Protein AF-A0A672V4P5-F1 (afdb_monomer)

pLDDT: mean 79.86, std 18.57, range [36.69, 97.75]

Radius of gyration: 33.78 Å; Cα contacts (8 Å, |Δi|>4): 29; chains: 1; bounding box: 87×25×98 Å

Structure (mmCIF, N/CA/C/O backbone):
data_AF-A0A672V4P5-F1
#
_entry.id   AF-A0A672V4P5-F1
#
loop_
_atom_site.group_PDB
_atom_site.id
_atom_site.type_symbol
_atom_site.label_atom_id
_atom_site.label_alt_id
_atom_site.label_comp_id
_atom_site.label_asym_id
_atom_site.label_entity_id
_atom_site.label_seq_id
_atom_site.pdbx_PDB_ins_code
_atom_site.Cartn_x
_atom_site.Cartn_y
_atom_site.Cartn_z
_atom_site.occupancy
_atom_site.B_iso_or_equiv
_atom_site.auth_seq_id
_atom_site.auth_comp_id
_atom_site.auth_asym_id
_atom_site.auth_atom_id
_atom_site.pdbx_PDB_model_num
ATOM 1 N N . MET A 1 1 ? -22.974 -15.263 29.626 1.00 68.56 1 MET A N 1
ATOM 2 C CA . MET A 1 1 ? -23.235 -14.691 28.282 1.00 68.56 1 MET A CA 1
ATOM 3 C C . MET A 1 1 ? -22.547 -13.334 28.058 1.00 68.56 1 MET A C 1
ATOM 5 O O . MET A 1 1 ? -21.579 -13.303 27.311 1.00 68.56 1 MET A O 1
ATOM 9 N N . LYS A 1 2 ? -22.930 -12.234 28.736 1.00 79.19 2 LYS A N 1
ATOM 10 C CA . LYS A 1 2 ? -22.378 -10.872 28.484 1.00 79.19 2 LYS A CA 1
ATOM 11 C C . LYS A 1 2 ? -20.841 -10.741 28.558 1.00 79.19 2 LYS A C 1
ATOM 13 O O . LYS A 1 2 ? -20.245 -10.091 27.708 1.00 79.19 2 LYS A O 1
ATOM 18 N N . LYS A 1 3 ? -20.182 -11.394 29.525 1.00 84.94 3 LYS A N 1
ATOM 19 C CA . LYS A 1 3 ? -18.709 -11.347 29.685 1.00 84.94 3 LYS A CA 1
ATOM 20 C C . LYS A 1 3 ? -17.953 -11.954 28.490 1.00 84.94 3 LYS A C 1
ATOM 22 O O . LYS A 1 3 ? -16.948 -11.402 28.058 1.00 84.94 3 LYS A O 1
ATOM 27 N N . GLN A 1 4 ? -18.457 -13.066 27.951 1.00 84.62 4 GLN A N 1
ATOM 28 C CA . GLN A 1 4 ? -17.906 -13.757 26.777 1.00 84.62 4 GLN A CA 1
ATOM 29 C C . GLN A 1 4 ? -18.033 -12.881 25.520 1.00 84.62 4 GLN A C 1
ATOM 31 O O . GLN A 1 4 ? -17.044 -12.642 24.833 1.00 84.62 4 GLN A O 1
ATOM 36 N N . PHE A 1 5 ? -19.216 -12.300 25.299 1.00 84.69 5 PHE A N 1
ATOM 37 C CA . PHE A 1 5 ? -19.474 -11.390 24.180 1.00 84.69 5 PHE A CA 1
ATOM 38 C C . PHE A 1 5 ? -18.565 -10.149 24.202 1.00 84.69 5 PHE A C 1
ATOM 40 O O . PHE A 1 5 ? -17.934 -9.825 23.198 1.00 84.69 5 PHE A O 1
ATOM 47 N N . ASN A 1 6 ? -18.419 -9.499 25.362 1.00 85.19 6 ASN A N 1
ATOM 48 C CA . ASN A 1 6 ? -17.546 -8.329 25.498 1.00 85.19 6 ASN A CA 1
ATOM 49 C C . ASN A 1 6 ? -16.071 -8.673 25.255 1.00 85.19 6 ASN A C 1
ATOM 51 O O . ASN A 1 6 ? -15.357 -7.905 24.613 1.00 85.19 6 ASN A O 1
ATOM 55 N N . ARG A 1 7 ? -15.625 -9.851 25.707 1.00 88.56 7 ARG A N 1
ATOM 56 C CA . ARG A 1 7 ? -14.262 -10.333 25.458 1.00 88.56 7 ARG A CA 1
ATOM 57 C C . ARG A 1 7 ? -14.014 -10.581 23.970 1.00 88.56 7 ARG A C 1
ATOM 59 O O . ARG A 1 7 ? -12.987 -10.158 23.453 1.00 88.56 7 ARG A O 1
ATOM 66 N N . MET A 1 8 ? -14.965 -11.203 23.276 1.00 88.44 8 MET A N 1
ATOM 67 C CA . MET A 1 8 ? -14.887 -11.421 21.829 1.00 88.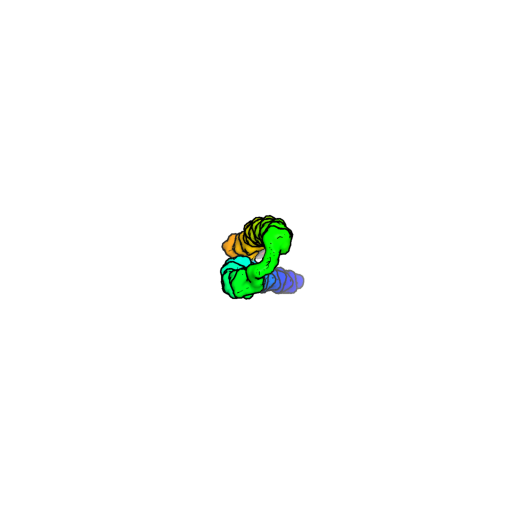44 8 MET A CA 1
ATOM 68 C C . MET A 1 8 ? -14.843 -10.091 21.061 1.00 88.44 8 MET A C 1
ATOM 70 O O . MET A 1 8 ? -13.998 -9.916 20.185 1.00 88.44 8 MET A O 1
ATOM 74 N N . ARG A 1 9 ? -15.672 -9.111 21.453 1.00 85.31 9 ARG A N 1
ATOM 75 C CA . ARG A 1 9 ? -15.657 -7.755 20.876 1.00 85.31 9 ARG A CA 1
ATOM 76 C C . ARG A 1 9 ? -14.307 -7.057 21.069 1.00 85.31 9 ARG A C 1
ATOM 78 O O . ARG A 1 9 ? -13.818 -6.403 20.152 1.00 85.31 9 ARG A O 1
ATOM 85 N N . GLN A 1 10 ? -13.695 -7.198 22.244 1.00 85.38 10 GLN A N 1
ATOM 86 C CA . GLN A 1 10 ? -12.399 -6.592 22.550 1.00 85.38 10 GLN A CA 1
ATOM 87 C C . GLN A 1 10 ? -11.253 -7.234 21.758 1.00 85.38 10 GLN A C 1
ATOM 89 O O . GLN A 1 10 ? -10.416 -6.513 21.217 1.00 85.38 10 GLN A O 1
ATOM 94 N N . LEU A 1 11 ? -11.247 -8.565 21.634 1.00 88.31 11 LEU A N 1
ATOM 95 C CA . LEU A 1 11 ? -10.261 -9.287 20.827 1.00 88.31 11 LEU A CA 1
ATOM 96 C C . LEU A 1 11 ? -10.353 -8.897 19.350 1.00 88.31 11 LEU A C 1
ATOM 98 O O . LEU A 1 11 ? -9.334 -8.575 18.747 1.00 88.31 11 LEU A O 1
ATOM 102 N N . ALA A 1 12 ? -11.565 -8.835 18.791 1.00 85.56 12 ALA A N 1
ATOM 103 C CA . ALA A 1 12 ? -11.768 -8.385 17.415 1.00 85.56 12 ALA A CA 1
ATOM 104 C C . ALA A 1 12 ? -11.223 -6.963 17.198 1.00 85.56 12 ALA A C 1
ATOM 106 O O . ALA A 1 12 ? -10.540 -6.700 16.208 1.00 85.56 12 ALA A O 1
ATOM 107 N N . ASN A 1 13 ? -11.461 -6.062 18.156 1.00 87.19 13 ASN A N 1
ATOM 108 C CA . ASN A 1 13 ? -10.972 -4.690 18.084 1.00 87.19 13 ASN A CA 1
ATOM 109 C C . ASN A 1 13 ? -9.432 -4.626 18.091 1.00 87.19 13 ASN A C 1
ATOM 111 O O . ASN A 1 13 ? -8.846 -3.946 17.252 1.00 87.19 13 ASN A O 1
ATOM 115 N N . GLN A 1 14 ? -8.777 -5.401 18.963 1.00 89.31 14 GLN A N 1
ATOM 116 C CA . GLN A 1 14 ? -7.312 -5.508 19.012 1.00 89.31 14 GLN A CA 1
ATOM 117 C C . GLN A 1 14 ? -6.717 -6.111 17.732 1.00 89.31 14 GLN A C 1
ATOM 119 O O . GLN A 1 14 ? -5.666 -5.669 17.269 1.00 89.31 14 GLN A O 1
ATOM 124 N N . THR A 1 15 ? -7.371 -7.113 17.139 1.00 91.81 15 THR A N 1
ATOM 125 C CA . THR A 1 15 ? -6.917 -7.720 15.879 1.00 91.81 15 THR A CA 1
ATOM 126 C C . THR A 1 15 ? -6.943 -6.713 14.732 1.00 91.81 15 THR A C 1
ATOM 128 O O . THR A 1 15 ? -5.984 -6.645 13.964 1.00 91.81 15 THR A O 1
ATOM 131 N N . VAL A 1 16 ? -8.005 -5.908 14.630 1.00 90.50 16 VAL A N 1
ATOM 132 C CA . VAL A 1 16 ? -8.109 -4.842 13.620 1.00 90.50 16 VAL A CA 1
ATOM 133 C C . VAL A 1 16 ? -7.011 -3.799 13.816 1.00 90.50 16 VAL A C 1
ATOM 135 O O . VAL A 1 16 ? -6.373 -3.393 12.852 1.00 90.50 16 VAL A O 1
ATOM 138 N N . GLU A 1 17 ? -6.746 -3.409 15.061 1.00 90.50 17 GLU A N 1
ATOM 139 C CA . GLU A 1 17 ? -5.691 -2.458 15.423 1.00 90.50 17 GLU A CA 1
ATOM 140 C C . GLU A 1 17 ? -4.306 -2.908 14.945 1.00 90.50 17 GLU A C 1
ATOM 142 O O . GLU A 1 17 ? -3.617 -2.164 14.251 1.00 90.50 17 GLU A O 1
ATOM 147 N N . LYS A 1 18 ? -3.942 -4.160 15.241 1.00 94.38 18 LYS A N 1
ATOM 148 C CA . LYS A 1 18 ? -2.667 -4.747 14.812 1.00 94.38 18 LYS A CA 1
ATOM 149 C C . LYS A 1 18 ? -2.559 -4.843 13.295 1.00 94.38 18 LYS A C 1
ATOM 151 O O . LYS A 1 18 ? -1.510 -4.545 12.737 1.00 94.38 18 LYS A O 1
ATOM 156 N N . ARG A 1 19 ? -3.636 -5.255 12.618 1.00 94.75 19 ARG A N 1
ATOM 157 C CA . ARG A 1 19 ? -3.650 -5.336 11.151 1.00 94.75 19 ARG A CA 1
ATOM 158 C C . ARG A 1 19 ? -3.474 -3.967 10.509 1.00 94.75 19 ARG A C 1
ATOM 160 O O . ARG A 1 19 ? -2.736 -3.862 9.540 1.00 94.75 19 ARG A O 1
ATOM 167 N N . LEU A 1 20 ? -4.114 -2.937 11.053 1.00 94.56 20 LEU A N 1
ATOM 168 C CA . LEU A 1 20 ? -4.024 -1.587 10.509 1.00 94.56 20 LEU A CA 1
ATOM 169 C C . LEU A 1 20 ? -2.603 -1.012 10.636 1.00 94.56 20 LEU A C 1
ATOM 171 O O . LEU A 1 20 ? -2.119 -0.383 9.701 1.00 94.56 20 LEU A O 1
ATOM 175 N N . GLU A 1 21 ? -1.917 -1.295 11.746 1.00 94.69 21 GLU A N 1
ATOM 176 C CA . GLU A 1 21 ? -0.510 -0.918 11.928 1.00 94.69 21 GLU A CA 1
ATOM 177 C C . GLU A 1 21 ? 0.414 -1.646 10.940 1.00 94.69 21 GLU A C 1
ATOM 179 O O . GLU A 1 21 ? 1.265 -1.025 10.307 1.00 94.69 21 GLU A O 1
ATOM 184 N N . LEU A 1 22 ? 0.198 -2.951 10.736 1.00 96.88 22 LEU A N 1
ATOM 185 C CA . LEU A 1 22 ? 0.957 -3.729 9.753 1.00 96.88 22 LEU A CA 1
ATOM 186 C C . LEU A 1 22 ? 0.760 -3.203 8.330 1.00 96.88 22 LEU A C 1
ATOM 188 O O . LEU A 1 22 ? 1.736 -3.055 7.598 1.00 96.88 22 LEU A O 1
ATOM 192 N N . VAL A 1 23 ? -0.481 -2.895 7.939 1.00 97.00 23 VAL A N 1
ATOM 193 C CA . VAL A 1 23 ? -0.766 -2.318 6.617 1.00 97.00 23 VAL A CA 1
ATOM 194 C C . VAL A 1 23 ? -0.038 -0.986 6.464 1.00 97.00 23 VAL A C 1
ATOM 196 O O . VAL A 1 23 ? 0.647 -0.800 5.466 1.00 97.00 23 VAL A O 1
ATOM 199 N N . LYS A 1 24 ? -0.081 -0.105 7.474 1.00 96.12 24 LYS A N 1
ATOM 200 C CA . LYS A 1 24 ? 0.644 1.174 7.441 1.00 96.12 24 LYS A CA 1
ATOM 201 C C . LYS A 1 24 ? 2.141 0.978 7.225 1.00 96.12 24 LYS A C 1
ATOM 203 O O . LYS A 1 24 ? 2.735 1.616 6.356 1.00 96.12 24 LYS A O 1
ATOM 208 N N . GLN A 1 25 ? 2.745 0.082 8.001 1.00 96.88 25 GLN A N 1
ATOM 209 C CA . GLN A 1 25 ? 4.170 -0.211 7.918 1.00 96.88 25 GLN A CA 1
ATOM 210 C C . GLN A 1 25 ? 4.556 -0.739 6.532 1.00 96.88 25 GLN A C 1
ATOM 212 O O . GLN A 1 25 ? 5.540 -0.279 5.949 1.00 96.88 25 GLN A O 1
ATOM 217 N N . VAL A 1 26 ? 3.790 -1.694 5.999 1.00 97.25 26 VAL A N 1
ATOM 218 C CA . VAL A 1 26 ? 4.053 -2.283 4.682 1.00 97.25 26 VAL A CA 1
ATOM 219 C C . VAL A 1 26 ? 3.866 -1.243 3.583 1.00 97.25 26 VAL A C 1
ATOM 221 O O . VAL A 1 26 ? 4.760 -1.101 2.755 1.00 97.25 26 VAL A O 1
ATOM 224 N N . SER A 1 27 ? 2.782 -0.462 3.604 1.00 96.50 27 SER A N 1
ATOM 225 C CA . SER A 1 27 ? 2.547 0.612 2.632 1.00 96.50 27 SER A CA 1
ATOM 226 C C . SER A 1 27 ? 3.701 1.613 2.610 1.00 96.50 27 SER A C 1
ATOM 228 O O . SER A 1 27 ? 4.227 1.917 1.543 1.00 96.50 27 SER A O 1
ATOM 230 N N . HIS A 1 28 ? 4.172 2.051 3.779 1.00 97.12 28 HIS A N 1
ATOM 231 C CA . HIS A 1 28 ? 5.271 3.008 3.875 1.00 97.12 28 HIS A CA 1
ATOM 232 C C . HIS A 1 28 ? 6.625 2.411 3.450 1.00 97.12 28 HIS A C 1
ATOM 234 O O . HIS A 1 28 ? 7.431 3.075 2.795 1.00 97.12 28 HIS A O 1
ATOM 240 N N . SER A 1 29 ? 6.891 1.146 3.795 1.00 96.31 29 SER A N 1
ATOM 241 C CA . SER A 1 29 ? 8.110 0.449 3.368 1.00 96.31 29 SER A CA 1
ATOM 242 C C . SER A 1 29 ? 8.145 0.250 1.853 1.00 96.31 29 SER A C 1
ATOM 244 O O . SER A 1 29 ? 9.174 0.505 1.226 1.00 96.31 29 SER A O 1
ATOM 246 N N . THR A 1 30 ? 7.023 -0.165 1.266 1.00 96.19 30 THR A N 1
ATOM 247 C CA . THR A 1 30 ? 6.881 -0.365 -0.178 1.00 96.19 30 THR A CA 1
ATOM 248 C C . THR A 1 30 ? 6.996 0.956 -0.923 1.00 96.19 30 THR A C 1
ATOM 250 O O . THR A 1 30 ? 7.791 1.034 -1.853 1.00 96.19 30 THR A O 1
ATOM 253 N N . HIS A 1 31 ? 6.308 2.007 -0.464 1.00 95.38 31 HIS A N 1
ATOM 254 C CA . HIS A 1 31 ? 6.434 3.357 -1.013 1.00 95.38 31 HIS A CA 1
ATOM 255 C C . HIS A 1 31 ? 7.903 3.791 -1.093 1.00 95.38 31 HIS A C 1
ATOM 257 O O . HIS A 1 31 ? 8.407 4.076 -2.170 1.00 95.38 31 HIS A O 1
ATOM 263 N N . LYS A 1 32 ? 8.633 3.750 0.032 1.00 94.06 32 LYS A N 1
ATOM 264 C CA . LYS A 1 32 ? 10.050 4.150 0.082 1.00 94.06 32 LYS A CA 1
ATOM 265 C C . LYS A 1 32 ? 10.933 3.369 -0.887 1.00 94.06 32 LYS A C 1
ATOM 267 O O . LYS A 1 32 ? 11.786 3.963 -1.539 1.00 94.06 32 LYS A O 1
ATOM 272 N N . LYS A 1 33 ? 10.753 2.047 -0.964 1.00 94.56 33 LYS A N 1
ATOM 273 C CA . LYS A 1 33 ? 11.534 1.199 -1.873 1.00 94.56 33 LYS A CA 1
ATOM 274 C C . LYS A 1 33 ? 11.228 1.519 -3.332 1.00 94.56 33 LYS A C 1
ATOM 276 O O . LYS A 1 33 ? 12.162 1.680 -4.102 1.00 94.56 33 LYS A O 1
ATOM 281 N N . LEU A 1 34 ? 9.950 1.650 -3.689 1.00 92.81 34 LEU A N 1
ATOM 282 C CA . LEU A 1 34 ? 9.538 1.979 -5.053 1.00 92.81 34 LEU A CA 1
ATOM 283 C C . LEU A 1 34 ? 10.064 3.352 -5.477 1.00 92.81 34 LEU A C 1
ATOM 285 O O . LEU A 1 34 ? 10.712 3.445 -6.512 1.00 92.81 34 LEU A O 1
ATOM 289 N N . THR A 1 35 ? 9.893 4.384 -4.647 1.00 90.88 35 THR A N 1
ATOM 290 C CA . THR A 1 35 ? 10.431 5.723 -4.930 1.00 90.88 35 THR A CA 1
ATOM 291 C C . THR A 1 35 ? 11.952 5.697 -5.115 1.00 90.88 35 THR A C 1
ATOM 293 O O . THR A 1 35 ? 12.462 6.286 -6.064 1.00 90.88 35 THR A O 1
ATOM 296 N N . ALA A 1 36 ? 12.685 4.974 -4.259 1.00 89.62 36 ALA A N 1
ATOM 297 C CA . ALA A 1 36 ? 14.139 4.854 -4.374 1.00 89.62 36 ALA A CA 1
ATOM 298 C C . ALA A 1 36 ? 14.580 4.101 -5.640 1.00 89.62 36 ALA A C 1
ATOM 300 O O . ALA A 1 36 ? 15.596 4.454 -6.230 1.00 89.62 36 ALA A O 1
ATOM 301 N N . CYS A 1 37 ? 13.832 3.081 -6.071 1.00 87.38 37 CYS A N 1
ATOM 302 C CA . CYS A 1 37 ? 14.121 2.357 -7.307 1.00 87.38 37 CYS A CA 1
ATOM 303 C C . CYS A 1 37 ? 13.923 3.234 -8.550 1.00 87.38 37 CYS A C 1
ATOM 305 O O . CYS A 1 37 ? 14.784 3.217 -9.424 1.00 87.38 37 CYS A O 1
ATOM 307 N N . LEU A 1 38 ? 12.839 4.017 -8.613 1.00 84.75 38 LEU A N 1
ATOM 308 C CA . LEU A 1 38 ? 12.569 4.896 -9.758 1.00 84.75 38 LEU A CA 1
ATOM 309 C C . LEU A 1 38 ? 13.566 6.065 -9.823 1.00 84.75 38 LEU A C 1
ATOM 311 O O . LEU A 1 38 ? 14.112 6.355 -10.877 1.00 84.75 38 LEU A O 1
ATOM 315 N N . GLN A 1 39 ? 13.899 6.686 -8.687 1.00 76.69 39 GLN A N 1
ATOM 316 C CA . GLN A 1 39 ? 14.872 7.790 -8.658 1.00 76.69 39 GLN A CA 1
ATOM 317 C C . GLN A 1 39 ? 16.333 7.316 -8.786 1.00 76.69 39 GLN A C 1
ATOM 319 O O . GLN A 1 39 ? 17.189 8.049 -9.275 1.00 76.69 39 GLN A O 1
ATOM 324 N N . GLY A 1 40 ? 16.641 6.092 -8.345 1.00 65.31 40 GLY A N 1
ATOM 325 C CA . GLY A 1 40 ? 17.995 5.529 -8.342 1.00 65.31 40 GLY A CA 1
ATOM 326 C C . GLY A 1 40 ? 18.463 4.964 -9.686 1.00 65.31 40 GLY A C 1
ATOM 327 O O . GLY A 1 40 ? 19.660 4.728 -9.858 1.00 65.31 40 GLY A O 1
ATOM 328 N N . GLN A 1 41 ? 17.560 4.765 -10.651 1.00 54.78 41 GLN A N 1
ATOM 329 C CA . GLN A 1 41 ? 17.904 4.199 -11.958 1.00 54.78 41 GLN A CA 1
ATOM 330 C C . GLN A 1 41 ? 18.693 5.179 -12.854 1.00 54.78 41 GLN A C 1
ATOM 332 O O . GLN A 1 41 ? 19.398 4.742 -13.762 1.00 54.78 41 GLN A O 1
ATOM 337 N N . GLN A 1 42 ? 18.683 6.487 -12.558 1.00 47.62 42 GLN A N 1
ATOM 338 C CA . GLN A 1 42 ? 19.458 7.506 -13.292 1.00 47.62 42 GLN A CA 1
ATOM 339 C C . GLN A 1 42 ? 20.983 7.480 -13.028 1.00 47.62 42 GLN A C 1
ATOM 341 O O . GLN A 1 42 ? 21.711 8.319 -13.554 1.00 47.62 42 GLN A O 1
ATOM 346 N N . GLY A 1 43 ? 21.501 6.540 -12.224 1.00 48.81 43 GLY A N 1
ATOM 347 C CA . GLY A 1 43 ? 22.899 6.547 -11.763 1.00 48.81 43 GLY A CA 1
ATOM 348 C C . GLY A 1 43 ? 23.864 5.536 -12.395 1.00 48.81 43 GLY A C 1
ATOM 349 O O . GLY A 1 43 ? 25.058 5.596 -12.104 1.00 48.81 43 GLY A O 1
ATOM 350 N N . LEU A 1 44 ? 23.410 4.593 -13.228 1.00 44.03 44 LEU A N 1
ATOM 351 C CA . LEU A 1 44 ? 24.288 3.538 -13.755 1.00 44.03 44 LEU A CA 1
ATOM 352 C C . LEU A 1 44 ? 24.821 3.869 -15.153 1.00 44.03 44 LEU A C 1
ATOM 354 O O . LEU A 1 44 ? 24.282 3.416 -16.153 1.00 44.03 44 LEU A O 1
ATOM 358 N N . ASP A 1 45 ? 25.911 4.642 -15.184 1.00 42.16 45 ASP A N 1
ATOM 359 C CA . ASP A 1 45 ? 27.098 4.439 -16.043 1.00 42.16 45 ASP A CA 1
ATOM 360 C C . ASP A 1 45 ? 26.866 4.070 -17.533 1.00 42.16 45 ASP A C 1
ATOM 362 O O . ASP A 1 45 ? 27.656 3.346 -18.144 1.00 42.16 45 ASP A O 1
ATOM 366 N N . ALA A 1 46 ? 25.790 4.561 -18.155 1.00 43.12 46 ALA A N 1
ATOM 367 C CA . ALA A 1 46 ? 25.535 4.361 -19.585 1.00 43.12 46 ALA A CA 1
ATOM 368 C C . ALA A 1 46 ? 26.429 5.261 -20.460 1.00 43.12 46 ALA A C 1
ATOM 370 O O . ALA A 1 46 ? 26.736 4.924 -21.603 1.00 43.12 46 ALA A O 1
ATOM 371 N N . ASP A 1 47 ? 26.927 6.364 -19.896 1.00 41.41 47 ASP A N 1
ATOM 372 C CA . ASP A 1 47 ? 27.668 7.390 -20.636 1.00 41.41 47 ASP A CA 1
ATOM 373 C C . ASP A 1 47 ? 29.135 7.004 -20.935 1.00 41.41 47 ASP A C 1
ATOM 375 O O . ASP A 1 47 ? 29.761 7.528 -21.853 1.00 41.41 47 ASP A O 1
ATOM 379 N N . LYS A 1 48 ? 29.715 6.022 -20.223 1.00 43.66 48 LYS A N 1
ATOM 380 C CA . LYS A 1 48 ? 31.140 5.651 -20.398 1.00 43.66 48 LYS A CA 1
ATOM 381 C C . LYS A 1 48 ? 31.396 4.441 -21.297 1.00 43.66 48 LYS A C 1
ATOM 383 O O . LYS A 1 48 ? 32.567 4.115 -21.551 1.00 43.66 48 LYS A O 1
ATOM 388 N N . ARG A 1 49 ? 30.344 3.765 -21.779 1.00 43.47 49 ARG A N 1
ATOM 389 C CA . ARG A 1 49 ? 30.473 2.559 -22.621 1.00 43.47 49 ARG A CA 1
ATOM 390 C C . ARG A 1 49 ? 30.158 2.792 -24.101 1.00 43.47 49 ARG A C 1
ATOM 392 O O . ARG A 1 49 ? 30.680 2.045 -24.924 1.00 43.47 49 ARG A O 1
ATOM 399 N N . SER A 1 50 ? 29.403 3.834 -24.453 1.00 47.34 50 SER A N 1
ATOM 400 C CA . SER A 1 50 ? 29.018 4.126 -25.846 1.00 47.34 50 SER A CA 1
ATOM 401 C C . SER A 1 50 ? 30.148 4.752 -26.681 1.00 47.34 50 SER A C 1
ATOM 403 O O . SER A 1 50 ? 30.238 4.506 -27.882 1.00 47.34 50 SER A O 1
ATOM 405 N N . VAL A 1 51 ? 31.076 5.492 -26.062 1.00 38.94 51 VAL A N 1
ATOM 406 C CA . VAL A 1 51 ? 32.124 6.241 -26.793 1.00 38.94 51 VAL A CA 1
ATOM 407 C C . VAL A 1 51 ? 33.377 5.409 -27.125 1.00 38.94 51 VAL A C 1
ATOM 409 O O . VAL A 1 51 ? 34.183 5.807 -27.965 1.00 38.94 51 VAL A O 1
ATOM 412 N N . ARG A 1 52 ? 33.564 4.211 -26.550 1.00 36.69 52 ARG A N 1
ATOM 413 C CA . ARG A 1 52 ? 34.788 3.408 -26.787 1.00 36.69 52 ARG A CA 1
ATOM 414 C C . ARG A 1 52 ? 34.753 2.500 -28.023 1.00 36.69 52 ARG A C 1
ATOM 416 O O . ARG A 1 52 ? 35.691 1.731 -28.207 1.00 36.69 52 ARG A O 1
ATOM 423 N N . LEU A 1 53 ? 33.719 2.568 -28.865 1.00 41.47 53 LEU A N 1
ATOM 424 C CA . LEU A 1 53 ? 33.603 1.707 -30.054 1.00 41.47 53 LEU A CA 1
ATOM 425 C C . LEU A 1 53 ? 33.987 2.390 -31.379 1.00 41.47 53 LEU A C 1
ATOM 427 O O . LEU A 1 53 ? 33.771 1.793 -32.421 1.00 41.47 53 LEU A O 1
ATOM 431 N N . TRP A 1 54 ? 34.544 3.608 -31.404 1.00 49.03 54 TRP A N 1
ATOM 432 C CA . TRP A 1 54 ? 34.695 4.307 -32.699 1.00 49.03 54 TRP A CA 1
ATOM 433 C C . TRP A 1 54 ? 36.043 4.961 -33.015 1.00 49.03 54 TRP A C 1
ATOM 435 O O . TRP A 1 54 ? 36.177 5.542 -34.087 1.00 49.03 54 TRP A O 1
ATOM 445 N N . GLN A 1 55 ? 37.086 4.802 -32.197 1.00 42.94 55 GLN A N 1
ATOM 446 C CA . GLN A 1 55 ? 38.437 5.251 -32.587 1.00 42.94 55 GLN A CA 1
ATOM 447 C C . GLN A 1 55 ? 39.265 4.161 -33.281 1.00 42.94 55 GLN A C 1
ATOM 449 O O . GLN A 1 55 ? 40.411 3.907 -32.921 1.00 42.94 55 GLN A O 1
ATOM 454 N N . GLY A 1 56 ? 38.702 3.510 -34.296 1.00 49.53 56 GLY A N 1
ATOM 455 C CA . GLY A 1 56 ? 39.503 2.608 -35.116 1.00 49.53 56 GLY A CA 1
ATOM 456 C C . GLY A 1 56 ? 38.723 1.912 -36.211 1.00 49.53 56 GLY A C 1
ATOM 457 O O . GLY A 1 56 ? 38.267 0.797 -36.001 1.00 49.53 56 GLY A O 1
ATOM 458 N N . SER A 1 57 ? 38.606 2.548 -37.378 1.00 41.38 57 SER A N 1
ATOM 459 C CA . SER A 1 57 ? 38.946 1.928 -38.669 1.00 41.38 57 SER A CA 1
ATOM 460 C C . SER A 1 57 ? 38.577 2.878 -39.814 1.00 41.38 57 SER A C 1
ATOM 462 O O . SER A 1 57 ? 37.412 3.022 -40.185 1.00 41.38 57 SER A O 1
ATOM 464 N N . GLU A 1 58 ? 39.589 3.526 -40.391 1.00 46.41 58 GLU A N 1
ATOM 465 C CA . GLU A 1 58 ? 39.522 4.198 -41.691 1.00 46.41 58 GLU A CA 1
ATOM 466 C C . GLU A 1 58 ? 39.437 3.155 -42.821 1.00 46.41 58 GLU A C 1
ATOM 468 O O . GLU A 1 58 ? 40.390 2.931 -43.564 1.00 46.41 58 GLU A O 1
ATOM 473 N N . ALA A 1 59 ? 38.288 2.490 -42.962 1.00 45.88 59 ALA A N 1
ATOM 474 C CA . ALA A 1 59 ? 38.038 1.593 -44.087 1.00 45.88 59 ALA A CA 1
ATOM 475 C C . ALA A 1 59 ? 36.632 1.785 -44.688 1.00 45.88 59 ALA A C 1
ATOM 477 O O . ALA A 1 59 ? 35.628 1.286 -44.189 1.00 45.88 59 ALA A O 1
ATOM 478 N N . ALA A 1 60 ? 36.621 2.450 -45.848 1.00 45.81 60 ALA A N 1
ATOM 479 C CA . ALA A 1 60 ? 35.640 2.353 -46.934 1.00 45.81 60 ALA A CA 1
ATOM 480 C C . ALA A 1 60 ? 34.240 2.985 -46.734 1.00 45.81 60 ALA A C 1
ATOM 482 O O . ALA A 1 60 ? 33.326 2.422 -46.134 1.00 45.81 60 ALA A O 1
ATOM 483 N N . GLY A 1 61 ? 34.007 4.114 -47.415 1.00 55.69 61 GLY A N 1
ATOM 484 C CA . GLY A 1 61 ? 32.790 4.944 -47.371 1.00 55.69 61 GLY A CA 1
ATOM 485 C C . GLY A 1 61 ? 31.423 4.302 -47.695 1.00 55.69 61 GLY A C 1
ATOM 486 O O . GLY A 1 61 ? 30.411 4.979 -47.559 1.00 55.69 61 GLY A O 1
ATOM 487 N N . ARG A 1 62 ? 31.327 3.011 -48.060 1.00 52.88 62 ARG A N 1
ATOM 488 C CA . ARG A 1 62 ? 30.037 2.271 -48.105 1.00 52.88 62 ARG A CA 1
ATOM 489 C C . ARG A 1 62 ? 29.700 1.595 -46.772 1.00 52.88 62 ARG A C 1
ATOM 491 O O . ARG A 1 62 ? 28.529 1.533 -46.405 1.00 52.88 62 ARG A O 1
ATOM 498 N N . ALA A 1 63 ? 30.715 1.151 -46.028 1.00 56.03 63 ALA A N 1
ATOM 499 C CA . ALA A 1 63 ? 30.565 0.689 -44.651 1.00 56.03 63 ALA A CA 1
ATOM 500 C C . ALA A 1 63 ? 30.217 1.861 -43.720 1.00 56.03 63 ALA A C 1
ATOM 502 O O . ALA A 1 63 ? 29.414 1.694 -42.810 1.00 56.03 63 ALA A O 1
ATOM 503 N N . ALA A 1 64 ? 30.714 3.068 -44.021 1.00 57.22 64 ALA A N 1
ATOM 504 C CA . ALA A 1 64 ? 30.329 4.294 -43.322 1.00 57.22 64 ALA A CA 1
ATOM 505 C C . ALA A 1 64 ? 28.841 4.653 -43.518 1.00 57.22 64 ALA A C 1
ATOM 507 O O . ALA A 1 64 ? 28.171 4.998 -42.552 1.00 57.22 64 ALA A O 1
ATOM 508 N N . ALA A 1 65 ? 28.289 4.511 -44.731 1.00 61.31 65 ALA A N 1
ATOM 509 C CA . ALA A 1 65 ? 26.864 4.761 -44.991 1.00 61.31 65 ALA A CA 1
ATOM 510 C C . ALA A 1 65 ? 25.942 3.722 -44.317 1.00 61.31 65 ALA A C 1
ATOM 512 O O . ALA A 1 65 ? 24.890 4.071 -43.777 1.00 61.31 65 ALA A O 1
ATOM 513 N N . LEU A 1 66 ? 26.345 2.445 -44.305 1.00 64.69 66 LEU A N 1
ATOM 514 C CA . LEU A 1 66 ? 25.653 1.396 -43.545 1.00 64.69 66 LEU A CA 1
ATOM 515 C C . LEU A 1 66 ? 25.753 1.634 -42.033 1.00 64.69 66 LEU A C 1
ATOM 517 O O . LEU A 1 66 ? 24.736 1.571 -41.346 1.00 64.69 66 LEU A O 1
ATOM 521 N N . GLY A 1 67 ? 26.939 1.987 -41.534 1.00 71.50 67 GLY A N 1
ATOM 522 C CA . GLY A 1 67 ? 27.171 2.351 -40.137 1.00 71.50 67 GLY A CA 1
ATOM 523 C C . GLY A 1 67 ? 26.347 3.563 -39.705 1.00 71.50 67 GLY A C 1
ATOM 524 O O . GLY A 1 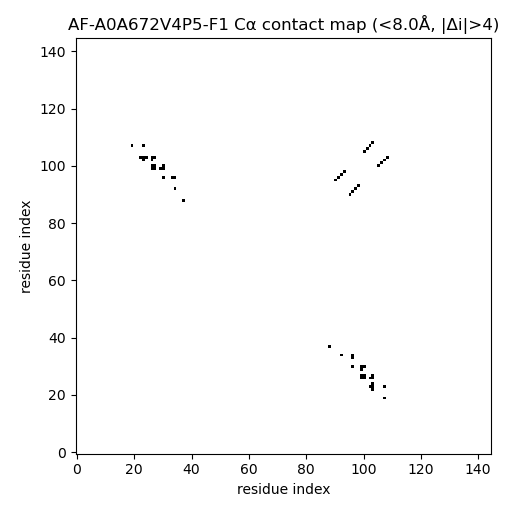67 ? 25.731 3.533 -38.647 1.00 71.50 67 GLY A O 1
ATOM 525 N N . GLN A 1 68 ? 26.225 4.583 -40.558 1.00 73.69 68 GLN A N 1
ATOM 526 C CA . GLN A 1 68 ? 25.398 5.762 -40.300 1.00 73.69 68 GLN A CA 1
ATOM 527 C C . GLN A 1 68 ? 23.900 5.420 -40.250 1.00 73.69 68 GLN A C 1
ATOM 529 O O . GLN A 1 68 ? 23.186 5.902 -39.370 1.00 73.69 68 GLN A O 1
ATOM 534 N N . LYS A 1 69 ? 23.409 4.553 -41.149 1.00 78.19 69 LYS A N 1
ATOM 535 C CA . LYS A 1 69 ? 22.016 4.076 -41.112 1.00 78.19 69 LYS A CA 1
ATOM 536 C C . LYS A 1 69 ? 21.737 3.243 -39.859 1.00 78.19 69 LYS A C 1
ATOM 538 O O . LYS A 1 69 ? 20.686 3.420 -39.251 1.00 78.19 69 LYS A O 1
ATOM 543 N N . MET A 1 70 ? 22.663 2.365 -39.471 1.00 81.25 70 MET A N 1
ATOM 544 C CA . MET A 1 70 ? 22.548 1.572 -38.244 1.00 81.25 70 MET A CA 1
ATOM 545 C C . MET A 1 70 ? 22.571 2.460 -37.000 1.00 81.25 70 MET A C 1
ATOM 547 O O . MET A 1 70 ? 21.702 2.313 -36.152 1.00 81.25 70 MET A O 1
ATOM 551 N N . LEU A 1 71 ? 23.479 3.436 -36.927 1.00 79.38 71 LEU A N 1
ATOM 552 C CA . LEU A 1 71 ? 23.562 4.371 -35.805 1.00 79.38 71 LEU A CA 1
ATOM 553 C C . LEU A 1 71 ? 22.276 5.193 -35.645 1.00 79.38 71 LEU A C 1
ATOM 555 O O . LEU A 1 71 ? 21.793 5.368 -34.532 1.00 79.38 71 LEU A O 1
ATOM 559 N N . ARG A 1 72 ? 21.674 5.634 -36.757 1.00 80.56 72 ARG A N 1
ATOM 560 C CA . ARG A 1 72 ? 20.383 6.336 -36.738 1.00 80.56 72 ARG A CA 1
ATOM 561 C C . ARG A 1 72 ? 19.256 5.452 -36.193 1.00 80.56 72 ARG A C 1
ATOM 563 O O . ARG A 1 72 ? 18.462 5.920 -35.390 1.00 80.56 72 ARG A O 1
ATOM 570 N N . LEU A 1 73 ? 19.200 4.183 -36.607 1.00 86.69 73 LEU A N 1
ATOM 571 C CA . LEU A 1 73 ? 18.209 3.225 -36.100 1.00 86.69 73 LEU A CA 1
ATOM 572 C C . LEU A 1 73 ? 18.423 2.907 -34.613 1.00 86.69 73 LEU A C 1
ATOM 574 O O . LEU A 1 73 ? 17.443 2.770 -33.887 1.00 86.69 73 LEU A O 1
ATOM 578 N N . CYS A 1 74 ? 19.676 2.829 -34.154 1.00 87.00 74 CYS A N 1
ATOM 579 C CA . CYS A 1 74 ? 19.987 2.684 -32.732 1.00 87.00 74 CYS A CA 1
ATOM 580 C C . CYS A 1 74 ? 19.518 3.905 -31.933 1.00 87.00 74 CYS A C 1
ATOM 582 O O . CYS A 1 74 ? 18.840 3.726 -30.930 1.00 87.00 74 CYS A O 1
ATOM 584 N N . GLY A 1 75 ? 19.780 5.125 -32.412 1.00 82.31 75 GLY A N 1
ATOM 585 C CA . GLY A 1 75 ? 19.312 6.346 -31.748 1.00 82.31 75 GLY A CA 1
ATOM 586 C C . GLY A 1 75 ? 17.784 6.448 -31.681 1.00 82.31 75 GLY A C 1
ATOM 587 O O . GLY A 1 75 ? 17.236 6.782 -30.638 1.00 82.31 75 GLY A O 1
ATOM 588 N N . GLU A 1 76 ? 17.072 6.090 -32.756 1.00 88.06 76 GLU A N 1
ATOM 589 C CA . GLU A 1 76 ? 15.599 6.024 -32.749 1.00 88.06 76 GLU A CA 1
ATOM 590 C C . GLU A 1 76 ? 15.060 4.961 -31.774 1.00 88.06 76 GLU A C 1
ATOM 592 O O . GLU A 1 76 ? 13.988 5.137 -31.196 1.00 88.06 76 GLU A O 1
ATOM 597 N N . ALA A 1 77 ? 15.768 3.841 -31.604 1.00 87.12 77 ALA A N 1
ATOM 598 C CA . ALA A 1 77 ? 15.393 2.805 -30.646 1.00 87.12 77 ALA A CA 1
ATOM 599 C C . ALA A 1 77 ? 15.659 3.242 -29.197 1.00 87.12 77 ALA A C 1
ATOM 601 O O . ALA A 1 77 ? 14.818 3.003 -28.332 1.00 87.12 77 ALA A O 1
ATOM 602 N N . GLU A 1 78 ? 16.789 3.903 -28.941 1.00 83.81 78 GLU A N 1
ATOM 603 C CA . GLU A 1 78 ? 17.141 4.471 -27.636 1.00 83.81 78 GLU A CA 1
ATOM 604 C C . GLU A 1 78 ? 16.176 5.589 -27.223 1.00 83.81 78 GLU A C 1
ATOM 606 O O . GLU A 1 78 ? 15.732 5.601 -26.079 1.00 83.81 78 GLU A O 1
ATOM 611 N N . ASP A 1 79 ? 15.778 6.471 -28.147 1.00 82.88 79 ASP A N 1
ATOM 612 C CA . ASP A 1 79 ? 14.794 7.532 -27.886 1.00 82.88 79 ASP A CA 1
ATOM 613 C C . ASP A 1 79 ? 13.421 6.955 -27.513 1.00 82.88 79 ASP A C 1
ATOM 615 O O . ASP A 1 79 ? 12.828 7.339 -26.505 1.00 82.88 79 ASP A O 1
ATOM 619 N N . LYS A 1 80 ? 12.943 5.949 -28.259 1.00 90.88 80 LYS A N 1
ATOM 620 C CA . LYS A 1 80 ? 11.703 5.236 -27.912 1.00 90.88 80 LYS A CA 1
ATOM 621 C C . LYS A 1 80 ? 11.805 4.551 -26.554 1.00 90.88 80 LYS A C 1
ATOM 623 O O . LYS A 1 80 ? 10.873 4.633 -25.764 1.00 90.88 80 LYS A O 1
ATOM 628 N N . LEU A 1 81 ? 12.930 3.896 -26.267 1.00 88.06 81 LEU A N 1
ATOM 629 C CA . LEU A 1 81 ? 13.147 3.246 -24.977 1.00 88.06 81 LEU A CA 1
ATOM 630 C C . LEU A 1 81 ? 13.155 4.264 -23.827 1.00 88.06 81 LEU A C 1
ATOM 632 O O . LEU A 1 81 ? 12.560 4.003 -22.785 1.00 88.06 81 LEU A O 1
ATOM 636 N N . ALA A 1 82 ? 13.786 5.424 -24.018 1.00 85.25 82 ALA A N 1
ATOM 637 C CA . ALA A 1 82 ? 13.799 6.503 -23.037 1.00 85.25 82 ALA A CA 1
ATOM 638 C C . ALA A 1 82 ? 12.391 7.068 -22.795 1.00 85.25 82 ALA A C 1
ATOM 640 O O . ALA A 1 82 ? 12.000 7.274 -21.647 1.00 85.25 82 ALA A O 1
ATOM 641 N N . GLN A 1 83 ? 11.605 7.264 -23.857 1.00 88.06 83 GLN A N 1
ATOM 642 C CA . GLN A 1 83 ? 10.215 7.707 -23.747 1.00 88.06 83 GLN A CA 1
ATOM 643 C C . GLN A 1 83 ? 9.356 6.691 -22.990 1.00 88.06 83 GLN A C 1
ATOM 645 O O . GLN A 1 83 ? 8.644 7.082 -22.066 1.00 88.06 83 GLN A O 1
ATOM 650 N N . GLU A 1 84 ? 9.437 5.403 -23.330 1.00 88.00 84 GLU A N 1
ATOM 651 C CA . GLU A 1 84 ? 8.712 4.336 -22.624 1.00 88.00 84 GLU A CA 1
ATOM 652 C C . GLU A 1 84 ? 9.110 4.260 -21.144 1.00 88.00 84 GLU A C 1
ATOM 654 O O . GLU A 1 84 ? 8.250 4.103 -20.278 1.00 88.00 84 GLU A O 1
ATOM 659 N N . LEU A 1 85 ? 10.397 4.440 -20.829 1.00 88.06 85 LEU A N 1
ATOM 660 C CA . LEU A 1 85 ? 10.885 4.448 -19.450 1.00 88.06 85 LEU A CA 1
ATOM 661 C C . LEU A 1 85 ? 10.300 5.616 -18.642 1.00 88.06 85 LEU A C 1
ATOM 663 O O . LEU A 1 85 ? 9.808 5.396 -17.539 1.00 88.06 85 LEU A O 1
ATOM 667 N N . ILE A 1 86 ? 10.261 6.825 -19.210 1.00 88.19 86 ILE A N 1
ATOM 668 C CA . ILE A 1 86 ? 9.637 7.994 -18.566 1.00 88.19 86 ILE A CA 1
ATOM 669 C C . ILE A 1 86 ? 8.137 7.762 -18.333 1.00 88.19 86 ILE A C 1
ATOM 671 O O . ILE A 1 86 ? 7.619 8.061 -17.256 1.00 88.19 86 ILE A O 1
ATOM 675 N N . HIS A 1 87 ? 7.426 7.219 -19.326 1.00 90.38 87 HIS A N 1
ATOM 676 C CA . HIS A 1 87 ? 5.998 6.923 -19.186 1.00 90.38 87 HIS A CA 1
ATOM 677 C C . HIS A 1 87 ? 5.747 5.880 -18.096 1.00 90.38 87 HIS A C 1
ATOM 679 O O . HIS A 1 87 ? 4.842 6.058 -17.281 1.00 90.38 87 HIS A O 1
ATOM 685 N N . PHE A 1 88 ? 6.566 4.829 -18.049 1.00 92.56 88 PHE A N 1
ATOM 686 C CA . PHE A 1 88 ? 6.499 3.810 -17.011 1.00 92.56 88 PHE A CA 1
ATOM 687 C C . PHE A 1 88 ? 6.733 4.397 -15.613 1.00 92.56 88 PHE A C 1
ATOM 689 O O . PHE A 1 88 ? 5.950 4.122 -14.705 1.00 92.56 88 PHE A O 1
ATOM 696 N N . GLU A 1 89 ? 7.766 5.225 -15.433 1.00 89.19 89 GLU A N 1
ATOM 697 C CA . GLU A 1 89 ? 8.066 5.866 -14.146 1.00 89.19 89 GLU A CA 1
ATOM 698 C C . GLU A 1 89 ? 6.893 6.726 -13.659 1.00 89.19 89 GLU A C 1
ATOM 700 O O . GLU A 1 89 ? 6.425 6.546 -12.531 1.00 89.19 89 GLU A O 1
ATOM 705 N N . LEU A 1 90 ? 6.351 7.582 -14.533 1.00 91.25 90 LEU A N 1
ATOM 706 C CA . LEU A 1 90 ? 5.187 8.420 -14.228 1.00 91.25 90 LEU A CA 1
ATOM 707 C C . LEU A 1 90 ? 3.939 7.590 -13.911 1.00 91.25 90 LEU A C 1
ATOM 709 O O . LEU A 1 90 ? 3.167 7.936 -13.014 1.00 91.25 90 LEU A O 1
ATOM 713 N N . GLN A 1 91 ? 3.720 6.500 -14.646 1.00 94.19 91 GLN A N 1
ATOM 714 C CA . GLN A 1 91 ? 2.573 5.629 -14.427 1.00 94.19 91 GLN A CA 1
ATOM 715 C C . GLN A 1 91 ? 2.667 4.924 -13.070 1.00 94.19 91 GLN A C 1
ATOM 717 O O . GLN A 1 91 ? 1.697 4.920 -12.316 1.00 94.19 91 GLN A O 1
ATOM 722 N N . VAL A 1 92 ? 3.829 4.368 -12.717 1.00 94.00 92 VAL A N 1
ATOM 723 C CA . VAL A 1 92 ? 4.033 3.721 -11.411 1.00 94.00 92 VAL A CA 1
ATOM 724 C C . VAL A 1 92 ? 3.898 4.729 -10.271 1.00 94.00 92 VAL A C 1
ATOM 726 O O . VAL A 1 92 ? 3.321 4.404 -9.230 1.00 94.00 92 VAL A O 1
ATOM 729 N N . GLU A 1 93 ? 4.393 5.952 -10.452 1.00 92.25 93 GLU A N 1
ATOM 730 C CA . GLU A 1 93 ? 4.257 6.999 -9.444 1.00 92.25 93 GLU A CA 1
ATOM 731 C C . GLU A 1 93 ? 2.782 7.301 -9.145 1.00 92.25 93 GLU A C 1
ATOM 733 O O . GLU A 1 93 ? 2.366 7.253 -7.985 1.00 92.25 93 GLU A O 1
ATOM 738 N N . ARG A 1 94 ? 1.973 7.507 -10.189 1.00 95.25 94 ARG A N 1
ATOM 739 C CA . ARG A 1 94 ? 0.550 7.855 -10.061 1.00 95.25 94 ARG A CA 1
ATOM 740 C C . ARG A 1 94 ? -0.342 6.692 -9.640 1.00 95.25 94 ARG A C 1
ATOM 742 O O . ARG A 1 94 ? -1.224 6.870 -8.806 1.00 95.25 94 ARG A O 1
ATOM 749 N N . ASP A 1 95 ? -0.139 5.508 -10.208 1.00 96.56 95 ASP A N 1
ATOM 750 C CA . ASP A 1 95 ? -1.061 4.381 -10.019 1.00 96.56 95 ASP A CA 1
ATOM 751 C C . ASP A 1 95 ? -0.695 3.518 -8.803 1.00 96.56 95 ASP A C 1
ATOM 753 O O . ASP A 1 95 ? -1.522 2.740 -8.320 1.00 96.56 95 ASP A O 1
ATOM 757 N N . VAL A 1 96 ? 0.537 3.634 -8.289 1.00 96.06 96 VAL A N 1
ATOM 758 C CA . VAL A 1 96 ? 1.034 2.782 -7.197 1.00 96.06 96 VAL A CA 1
ATOM 759 C C . VAL A 1 96 ? 1.586 3.594 -6.031 1.00 96.06 96 VAL A C 1
ATOM 761 O O . VAL A 1 96 ? 1.136 3.405 -4.898 1.00 96.06 96 VAL A O 1
ATOM 764 N N . ILE A 1 97 ? 2.561 4.477 -6.266 1.00 95.31 97 ILE A N 1
ATOM 765 C CA . ILE A 1 97 ? 3.274 5.170 -5.179 1.00 95.31 97 ILE A CA 1
ATOM 766 C C . ILE A 1 97 ? 2.347 6.155 -4.463 1.00 95.31 97 ILE A C 1
ATOM 768 O O . ILE A 1 97 ? 2.171 6.048 -3.248 1.00 95.31 97 ILE A O 1
ATOM 772 N N . GLU A 1 98 ? 1.711 7.066 -5.195 1.00 95.38 98 GLU A N 1
ATOM 773 C CA . GLU A 1 98 ? 0.807 8.067 -4.627 1.00 95.38 98 GLU A CA 1
ATOM 774 C C . GLU A 1 98 ? -0.368 7.426 -3.850 1.00 95.38 98 GLU A C 1
ATOM 776 O O . GLU A 1 98 ? -0.566 7.778 -2.682 1.00 95.38 98 GLU A O 1
ATOM 781 N N . PRO A 1 99 ? -1.079 6.404 -4.372 1.00 97.56 99 PRO A N 1
ATOM 782 C CA . PRO A 1 99 ? -2.113 5.699 -3.615 1.00 97.56 99 PRO A CA 1
ATOM 783 C C . PRO A 1 99 ? -1.603 5.032 -2.332 1.00 97.56 99 PRO A C 1
ATOM 785 O O . PRO A 1 99 ? -2.293 5.063 -1.310 1.00 97.56 99 PRO A O 1
ATOM 788 N N . LEU A 1 100 ? -0.398 4.445 -2.341 1.00 97.50 100 LEU A N 1
ATOM 789 C CA . LEU A 1 100 ? 0.203 3.860 -1.135 1.00 97.50 100 LEU A CA 1
ATOM 790 C C . LEU A 1 100 ? 0.518 4.921 -0.078 1.00 97.50 100 LEU A C 1
ATOM 792 O O . LEU A 1 100 ? 0.352 4.657 1.117 1.00 97.50 100 LEU A O 1
ATOM 796 N N . PHE A 1 101 ? 0.953 6.106 -0.507 1.00 96.38 101 PHE A N 1
ATOM 797 C CA . PHE A 1 101 ? 1.193 7.237 0.382 1.00 96.38 101 PHE A CA 1
ATOM 798 C C . PHE A 1 101 ? -0.110 7.741 1.007 1.00 96.38 101 PHE A C 1
ATOM 800 O O . PHE A 1 101 ? -0.212 7.824 2.231 1.00 96.38 101 PHE A O 1
ATOM 807 N N . VAL A 1 102 ? -1.132 8.000 0.184 1.00 97.75 102 VAL A N 1
ATOM 808 C CA . VAL A 1 102 ? -2.457 8.450 0.643 1.00 97.75 102 VAL A CA 1
ATOM 809 C C . VAL A 1 102 ? -3.069 7.440 1.614 1.00 97.75 102 VAL A C 1
ATOM 811 O O . VAL A 1 102 ? -3.565 7.817 2.678 1.00 97.75 102 VAL A O 1
ATOM 814 N N . LEU A 1 103 ? -2.972 6.143 1.310 1.00 97.31 103 LEU A N 1
ATOM 815 C CA . LEU A 1 103 ? -3.423 5.085 2.210 1.00 97.31 103 LEU A CA 1
ATOM 816 C C . LEU A 1 103 ? -2.735 5.175 3.584 1.00 97.31 103 LEU A C 1
ATOM 818 O O . LEU A 1 103 ? -3.403 5.098 4.617 1.00 97.31 103 LEU A O 1
ATOM 822 N N . ALA A 1 104 ? -1.410 5.342 3.606 1.00 96.12 104 ALA A N 1
ATOM 823 C CA . ALA A 1 104 ? -0.619 5.352 4.835 1.00 96.12 104 ALA A CA 1
ATOM 824 C C . ALA A 1 104 ? -0.805 6.624 5.682 1.00 96.12 104 ALA A C 1
ATOM 826 O O . ALA A 1 104 ? -0.884 6.528 6.913 1.00 96.12 104 ALA A O 1
ATOM 827 N N . GLU A 1 105 ? -0.882 7.792 5.041 1.00 96.56 105 GLU A N 1
ATOM 828 C CA . GLU A 1 105 ? -0.866 9.099 5.710 1.00 96.56 105 GLU A CA 1
ATOM 829 C C . GLU A 1 105 ? -2.260 9.704 5.924 1.00 96.56 105 GLU A C 1
ATOM 831 O O . GLU A 1 105 ? -2.442 10.511 6.835 1.00 96.56 105 GLU A O 1
ATOM 836 N N . VAL A 1 106 ? -3.263 9.300 5.139 1.00 97.00 106 VAL A N 1
ATOM 837 C CA . VAL A 1 106 ? -4.621 9.868 5.205 1.00 97.00 106 VAL A CA 1
ATOM 838 C C . VAL A 1 106 ? -5.625 8.831 5.688 1.00 97.00 106 VAL A C 1
ATOM 840 O O . VAL A 1 106 ? -6.228 8.990 6.755 1.00 97.00 106 VAL A O 1
ATOM 843 N N . GLU A 1 107 ? -5.782 7.740 4.941 1.00 97.25 107 GLU A N 1
ATOM 844 C CA . GLU A 1 107 ? -6.870 6.787 5.177 1.00 97.25 107 GLU A CA 1
ATOM 845 C C . GLU A 1 107 ? -6.686 6.014 6.485 1.00 97.25 107 GLU A C 1
ATOM 847 O O . GLU A 1 107 ? -7.599 5.949 7.312 1.00 97.25 107 GLU A O 1
ATOM 852 N N . ILE A 1 108 ? -5.488 5.476 6.739 1.00 96.31 108 ILE A N 1
ATOM 853 C CA . ILE A 1 108 ? -5.216 4.723 7.968 1.00 96.31 108 ILE A CA 1
ATOM 854 C C . ILE A 1 108 ? -5.421 5.583 9.232 1.00 96.31 108 ILE A C 1
ATOM 856 O O . ILE A 1 108 ? -6.157 5.143 10.126 1.00 96.31 108 ILE A O 1
ATOM 860 N N . PRO A 1 109 ? -4.852 6.801 9.349 1.00 95.50 109 PRO A N 1
ATOM 861 C CA . PRO A 1 109 ? -5.121 7.683 10.485 1.00 95.50 109 PRO A CA 1
ATOM 862 C C . PRO A 1 109 ? -6.604 8.041 10.643 1.00 95.50 109 PRO A C 1
ATOM 864 O O . PRO A 1 109 ? -7.106 8.101 11.771 1.00 95.50 109 PRO A O 1
ATOM 867 N N . ASN A 1 110 ? -7.333 8.229 9.540 1.00 97.12 110 ASN A N 1
ATOM 868 C CA . ASN A 1 110 ? -8.766 8.510 9.579 1.00 97.12 110 ASN A CA 1
ATOM 869 C C . ASN A 1 110 ? -9.566 7.313 10.125 1.00 97.12 110 ASN A C 1
ATOM 871 O O . ASN A 1 110 ? -10.361 7.472 11.055 1.00 97.12 110 ASN A O 1
ATOM 875 N N . ILE A 1 111 ? -9.282 6.093 9.652 1.00 95.94 111 ILE A N 1
ATOM 876 C CA . ILE A 1 111 ? -9.879 4.851 10.173 1.00 95.94 111 ILE A CA 1
ATOM 877 C C . ILE A 1 111 ? -9.583 4.699 11.673 1.00 95.94 111 ILE A C 1
ATOM 879 O O . ILE A 1 111 ? -10.474 4.360 12.460 1.00 95.94 111 ILE A O 1
ATOM 883 N N . GLN A 1 112 ? -8.349 4.984 12.107 1.00 94.38 112 GLN A N 1
ATOM 884 C CA . GLN A 1 112 ? -7.983 4.969 13.529 1.00 94.38 112 GLN A CA 1
ATOM 885 C C . GLN A 1 112 ? -8.804 5.983 14.338 1.00 94.38 112 GLN A C 1
ATOM 887 O O . GLN A 1 112 ? -9.312 5.648 15.414 1.00 94.38 112 GLN A O 1
ATOM 892 N N . LYS A 1 113 ? -8.966 7.210 13.829 1.00 95.31 113 LYS A N 1
ATOM 893 C CA . LYS A 1 113 ? -9.757 8.270 14.471 1.00 95.31 113 LYS A CA 1
ATOM 894 C C . LYS A 1 113 ? -11.223 7.862 14.614 1.00 95.31 113 LYS A C 1
ATOM 896 O O . LYS A 1 113 ? -11.778 7.960 15.710 1.00 95.31 113 LYS A O 1
ATOM 901 N N . GLN A 1 114 ? -11.832 7.355 13.545 1.00 95.56 114 GLN A N 1
ATOM 902 C CA . GLN A 1 114 ? -13.223 6.902 13.550 1.00 95.56 114 GLN A CA 1
ATOM 903 C C . GLN A 1 114 ? -13.439 5.729 14.512 1.00 95.56 114 GLN A C 1
ATOM 905 O O . GLN A 1 114 ? -14.389 5.750 15.292 1.00 95.56 114 GLN A O 1
ATOM 910 N N . ARG A 1 115 ? -12.530 4.744 14.548 1.00 93.81 115 ARG A N 1
ATOM 911 C CA . ARG A 1 115 ? -12.603 3.633 15.515 1.00 93.81 115 ARG A CA 1
ATOM 912 C C . ARG A 1 115 ? -12.539 4.109 16.963 1.00 93.81 115 ARG A C 1
ATOM 914 O O . ARG A 1 115 ? -13.336 3.651 17.781 1.00 93.81 115 ARG A O 1
ATOM 921 N N . LYS A 1 116 ? -11.627 5.033 17.290 1.00 92.75 116 LYS A N 1
ATOM 922 C CA . LYS A 1 116 ? -11.539 5.624 18.639 1.00 92.75 116 LYS A CA 1
ATOM 923 C C . LYS A 1 116 ? -12.821 6.374 19.002 1.00 92.75 116 LYS A C 1
ATOM 925 O O . LYS A 1 116 ? -13.315 6.235 20.119 1.00 92.75 116 LYS A O 1
ATOM 930 N N . HIS A 1 117 ? -13.385 7.122 18.056 1.00 94.9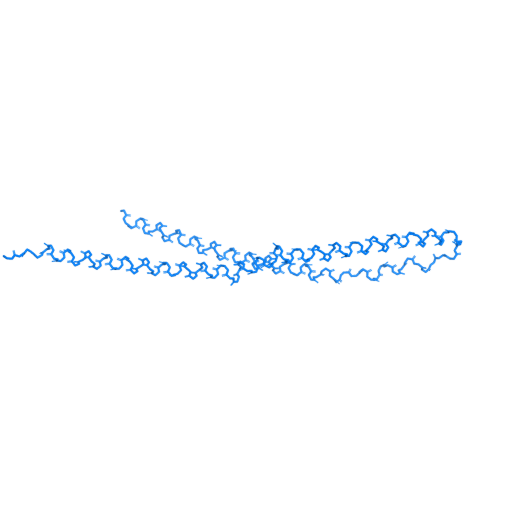4 117 HIS A N 1
ATOM 931 C CA . HIS A 1 117 ? -14.647 7.824 18.262 1.00 94.94 117 HIS A CA 1
ATOM 932 C C . HIS A 1 117 ? -15.815 6.856 18.496 1.00 94.94 117 HIS A C 1
ATOM 934 O O . HIS A 1 117 ? -16.545 7.003 19.474 1.00 94.94 117 HIS A O 1
ATOM 940 N N . LEU A 1 118 ? -15.936 5.816 17.670 1.00 93.62 118 LEU A N 1
ATOM 941 C CA . LEU A 1 118 ? -16.945 4.773 17.836 1.00 93.62 118 LEU A CA 1
ATOM 942 C C . LEU A 1 118 ? -16.811 4.072 19.194 1.00 93.62 118 LEU A C 1
ATOM 944 O O . LEU A 1 118 ? -17.810 3.864 19.874 1.00 93.62 118 LEU A O 1
ATOM 948 N N . ALA A 1 119 ? -15.588 3.750 19.628 1.00 90.88 119 ALA A N 1
ATOM 949 C CA . ALA A 1 119 ? -15.358 3.146 20.939 1.00 90.88 119 ALA A CA 1
ATOM 950 C C . ALA A 1 119 ? -15.888 4.030 22.079 1.00 90.88 119 ALA A C 1
ATOM 952 O O . ALA A 1 119 ? -16.520 3.513 23.000 1.00 90.88 119 ALA A O 1
ATOM 953 N N . LYS A 1 120 ? -15.693 5.352 21.985 1.00 92.69 120 LYS A N 1
ATOM 954 C CA . LYS A 1 120 ? -16.251 6.315 22.941 1.00 92.69 120 LYS A CA 1
ATOM 955 C C . LYS A 1 120 ? -17.781 6.318 22.915 1.00 92.69 120 LYS A C 1
ATOM 957 O O . LYS A 1 120 ? -18.390 6.123 23.958 1.00 92.69 120 LYS A O 1
ATOM 962 N N . LEU A 1 121 ? -18.396 6.451 21.738 1.00 94.19 121 LEU A N 1
ATOM 963 C CA . LEU A 1 121 ? -19.859 6.462 21.603 1.00 94.19 121 LEU A CA 1
ATOM 964 C C . LEU A 1 121 ? -20.509 5.192 22.155 1.00 94.19 121 LEU A C 1
ATOM 966 O O . LEU A 1 121 ? -21.574 5.246 22.766 1.00 94.19 121 LEU A O 1
ATOM 970 N N . VAL A 1 122 ? -19.865 4.041 21.961 1.00 91.31 122 VAL A N 1
ATOM 971 C CA . VAL A 1 122 ? -20.369 2.778 22.497 1.00 91.31 122 VAL A CA 1
ATOM 972 C C . VAL A 1 122 ? -20.285 2.748 24.025 1.00 91.31 122 VAL A C 1
ATOM 974 O O . VAL A 1 122 ? -21.236 2.300 24.657 1.00 91.31 122 VAL A O 1
ATOM 977 N N . LEU A 1 123 ? -19.204 3.255 24.631 1.00 89.69 123 LEU A N 1
ATOM 978 C CA . LEU A 1 123 ? -19.111 3.384 26.092 1.00 89.69 123 LEU A CA 1
ATOM 979 C C . LEU A 1 123 ? -20.150 4.368 26.646 1.00 89.69 123 LEU A C 1
ATOM 981 O O . LEU A 1 123 ? -20.792 4.0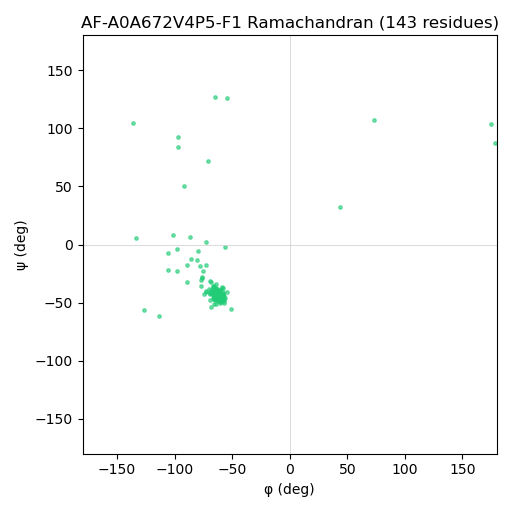74 27.654 1.00 89.69 123 LEU A O 1
ATOM 985 N N . ASP A 1 124 ? -20.361 5.499 25.972 1.00 92.31 124 ASP A N 1
ATOM 986 C CA . ASP A 1 124 ? -21.361 6.5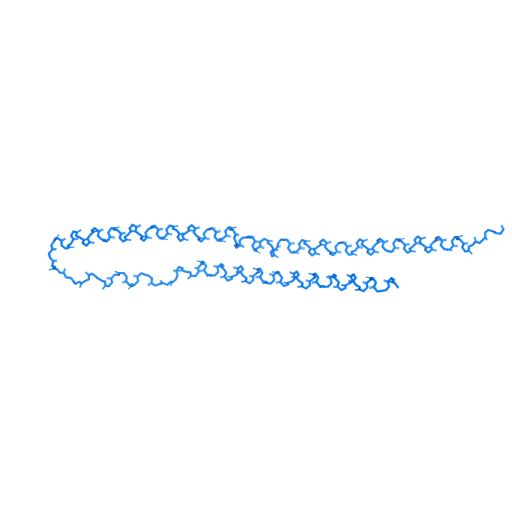01 26.354 1.00 92.31 124 ASP A CA 1
ATOM 987 C C . ASP A 1 124 ? -22.783 5.911 26.287 1.00 92.31 124 ASP A C 1
ATOM 989 O O . ASP A 1 124 ? -23.588 6.086 27.210 1.00 92.31 124 ASP A O 1
ATOM 993 N N . MET A 1 125 ? -23.079 5.130 25.245 1.00 92.75 125 MET A N 1
ATOM 994 C CA . MET A 1 125 ? -24.343 4.408 25.094 1.00 92.75 125 MET A CA 1
ATOM 995 C C . MET A 1 125 ? -24.527 3.334 26.177 1.00 92.75 125 MET A C 1
ATOM 997 O O . MET A 1 125 ? -25.574 3.309 26.830 1.00 92.75 125 MET A O 1
ATOM 1001 N N . ASP A 1 126 ? -23.509 2.506 26.432 1.00 89.06 126 ASP A N 1
ATOM 1002 C CA . ASP A 1 126 ? -23.530 1.490 27.491 1.00 89.06 126 ASP A CA 1
ATOM 1003 C C . ASP A 1 126 ? -23.754 2.137 28.873 1.00 89.06 126 ASP A C 1
ATOM 1005 O O . ASP A 1 126 ? -24.581 1.660 29.654 1.00 89.06 126 ASP A O 1
ATOM 1009 N N . SER A 1 127 ? -23.088 3.265 29.156 1.00 89.88 127 SER A N 1
ATOM 1010 C CA . SER A 1 127 ? -23.229 4.013 30.416 1.00 89.88 127 SER A CA 1
ATOM 1011 C C . SER A 1 127 ? -24.619 4.637 30.599 1.00 89.88 127 SER A C 1
ATOM 1013 O O . SER A 1 127 ? -25.167 4.665 31.703 1.00 89.88 127 SER A O 1
ATOM 1015 N N . SER A 1 128 ? -25.231 5.104 29.510 1.00 90.38 128 SER A N 1
ATOM 1016 C CA . SER A 1 128 ? -26.586 5.653 29.539 1.00 90.38 128 SER A CA 1
ATOM 1017 C C . SER A 1 128 ? -27.598 4.543 29.813 1.00 90.38 128 SER A C 1
ATOM 1019 O O . SER A 1 128 ? -28.485 4.693 30.652 1.00 90.38 128 SER A O 1
ATOM 1021 N N . ARG A 1 129 ? -27.410 3.382 29.174 1.00 88.88 129 ARG A N 1
ATOM 1022 C CA . ARG A 1 129 ? -28.267 2.203 29.336 1.00 88.88 129 ARG A CA 1
ATOM 1023 C C . ARG A 1 129 ? -28.206 1.632 30.754 1.00 88.88 129 ARG A C 1
ATOM 1025 O O . ARG A 1 129 ? -29.246 1.251 31.291 1.00 88.88 129 ARG A O 1
ATOM 1032 N N . THR A 1 130 ? -27.025 1.585 31.376 1.00 87.12 130 THR A N 1
ATOM 1033 C CA . THR A 1 130 ? -26.886 1.155 32.779 1.00 87.12 130 THR A CA 1
ATOM 1034 C C . THR A 1 130 ? -27.544 2.144 33.732 1.00 87.12 130 THR A C 1
ATOM 1036 O O . THR A 1 130 ? -28.283 1.708 34.608 1.00 87.12 130 THR A O 1
ATOM 1039 N N . ARG A 1 131 ? -27.373 3.459 33.529 1.00 83.94 131 ARG A N 1
ATOM 1040 C CA . ARG A 1 131 ? -28.022 4.485 34.361 1.00 83.94 131 ARG A CA 1
ATOM 1041 C C . ARG A 1 131 ? -29.549 4.384 34.315 1.00 83.94 131 ARG A C 1
ATOM 1043 O O . ARG A 1 131 ? -30.177 4.352 35.371 1.00 83.94 131 ARG A O 1
ATOM 1050 N N . THR A 1 132 ? -30.145 4.268 33.126 1.00 82.06 132 THR A N 1
ATOM 1051 C CA . THR A 1 132 ? -31.602 4.111 32.976 1.00 82.06 132 THR A CA 1
ATOM 1052 C C . THR A 1 132 ? -32.094 2.793 33.573 1.00 82.06 132 THR A C 1
ATOM 1054 O O . THR A 1 132 ? -33.100 2.779 34.274 1.00 82.06 132 THR A O 1
ATOM 1057 N N . SER A 1 133 ? -31.366 1.690 33.365 1.00 78.19 133 SER A N 1
ATOM 1058 C CA . SER A 1 133 ? -31.707 0.398 33.973 1.00 78.19 133 SER A CA 1
ATOM 1059 C C . SER A 1 133 ? -31.691 0.466 35.502 1.00 78.19 133 SER A C 1
ATOM 1061 O O . SER A 1 133 ? -32.617 -0.040 36.126 1.00 78.19 133 SER A O 1
ATOM 1063 N N . SER A 1 134 ? -30.676 1.103 36.096 1.00 73.75 134 SER A N 1
ATOM 1064 C CA . SER A 1 134 ? -30.542 1.255 37.549 1.00 73.75 134 SER A CA 1
ATOM 1065 C C . SER A 1 134 ? -31.637 2.143 38.147 1.00 73.75 134 SER A C 1
ATOM 1067 O O . SER A 1 134 ? -32.171 1.841 39.215 1.00 73.75 134 SER A O 1
ATOM 1069 N N . GLN A 1 135 ? -32.009 3.223 37.452 1.00 70.44 135 GLN A N 1
ATOM 1070 C CA . GLN A 1 135 ? -33.122 4.087 37.855 1.00 70.44 135 GLN A CA 1
ATOM 1071 C C . GLN A 1 135 ? -34.454 3.332 37.807 1.00 70.44 135 GLN A C 1
ATOM 1073 O O . GLN A 1 135 ? -35.189 3.338 38.792 1.00 70.44 135 GLN A O 1
ATOM 1078 N N . LEU A 1 136 ? -34.737 2.602 36.723 1.00 68.75 136 LEU A N 1
ATOM 1079 C CA . LEU A 1 136 ? -35.944 1.779 36.606 1.00 68.75 136 LEU A CA 1
ATOM 1080 C C . LEU A 1 136 ? -36.014 0.704 37.700 1.00 68.75 136 LEU A C 1
ATOM 1082 O O . LEU A 1 136 ? -37.061 0.544 38.321 1.00 68.75 136 LEU A O 1
ATOM 1086 N N . THR A 1 137 ? -34.904 0.023 38.014 1.00 67.81 137 THR A N 1
ATOM 1087 C CA . THR A 1 137 ? -34.875 -0.949 39.121 1.00 67.81 137 THR A CA 1
ATOM 1088 C C . THR A 1 137 ? -35.128 -0.304 40.479 1.00 67.81 137 THR A C 1
ATOM 1090 O O . THR A 1 137 ? -35.848 -0.879 41.284 1.00 67.81 137 THR A O 1
ATOM 1093 N N . CYS A 1 138 ? -34.604 0.900 40.733 1.00 59.97 138 CYS A N 1
ATOM 1094 C CA . CYS A 1 138 ? -34.854 1.611 41.990 1.00 59.97 138 CYS A CA 1
ATOM 1095 C C . CYS A 1 138 ? -36.318 2.082 42.098 1.00 59.97 138 CYS A C 1
ATOM 1097 O O . CYS A 1 138 ? -36.882 2.106 43.185 1.00 59.97 138 CYS A O 1
ATOM 1099 N N . THR A 1 139 ? -36.954 2.394 40.962 1.00 59.84 139 THR A N 1
ATOM 1100 C CA . THR A 1 139 ? -38.356 2.842 40.910 1.00 59.84 139 THR A CA 1
ATOM 1101 C C . THR A 1 139 ? -39.345 1.681 41.070 1.00 59.84 139 THR A C 1
ATOM 1103 O O . THR A 1 139 ? -40.375 1.849 41.708 1.00 59.84 139 THR A O 1
ATOM 1106 N N . ILE A 1 140 ? -39.034 0.495 40.532 1.00 57.22 140 ILE A N 1
ATOM 1107 C CA . ILE A 1 140 ? -39.871 -0.713 40.677 1.00 57.22 140 ILE A CA 1
ATOM 1108 C C . ILE A 1 140 ? -39.703 -1.352 42.070 1.00 57.22 140 ILE A C 1
ATOM 1110 O O . ILE A 1 140 ? -40.648 -1.935 42.594 1.00 57.22 140 ILE A O 1
ATOM 1114 N N . LEU A 1 141 ? -38.522 -1.226 42.693 1.00 52.91 141 LEU A N 1
ATOM 1115 C CA . LEU A 1 141 ? -38.241 -1.748 44.041 1.00 52.91 141 LEU A CA 1
ATOM 1116 C C . LEU A 1 141 ? -38.773 -0.849 45.175 1.00 52.91 141 LEU A C 1
ATOM 1118 O O . LEU A 1 141 ? -38.690 -1.231 46.337 1.00 52.91 141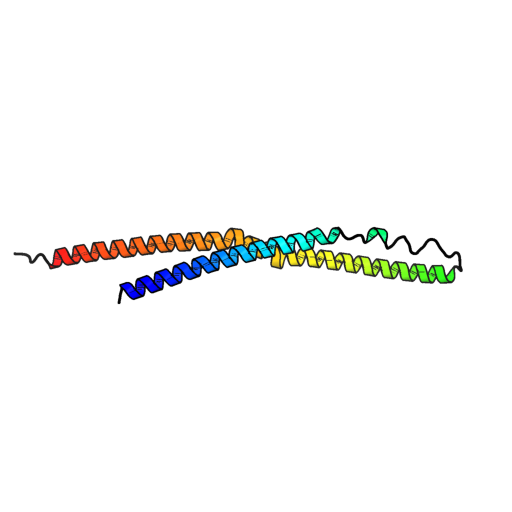 LEU A O 1
ATOM 1122 N N . TRP A 1 142 ? -39.319 0.330 44.868 1.00 44.94 142 TRP A N 1
ATOM 1123 C CA . TRP A 1 142 ? -40.096 1.136 45.812 1.00 44.94 142 TRP A CA 1
ATOM 1124 C C . TRP A 1 142 ? -41.591 0.865 45.574 1.00 44.94 142 TRP A C 1
ATOM 1126 O O . TRP A 1 142 ? -42.197 1.537 44.735 1.00 44.94 142 TRP A O 1
ATOM 1136 N N . PRO A 1 143 ? -42.2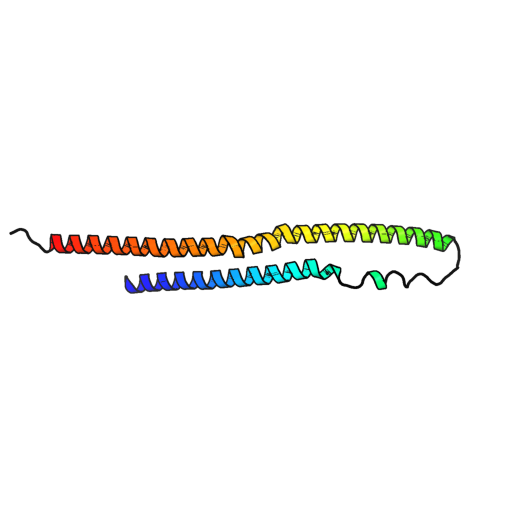32 -0.093 46.280 1.00 49.72 143 PRO A N 1
ATOM 1137 C CA . PRO A 1 143 ? -43.680 -0.163 46.260 1.00 49.72 143 PRO A CA 1
ATOM 1138 C C . PRO A 1 143 ? -44.204 1.111 46.921 1.00 49.72 143 PRO A C 1
ATOM 1140 O O . PRO A 1 143 ? -43.803 1.462 48.035 1.00 49.72 143 PRO A O 1
ATOM 1143 N N . LYS A 1 144 ? -45.087 1.826 46.219 1.00 53.91 144 LYS A N 1
ATOM 1144 C CA . LYS A 1 144 ? -45.907 2.858 46.849 1.00 53.91 144 LYS A CA 1
ATOM 1145 C C . LYS A 1 144 ? -46.645 2.214 48.030 1.00 53.91 144 LYS A C 1
ATOM 1147 O O . LYS A 1 144 ? -47.266 1.171 47.847 1.00 53.91 144 LYS A O 1
ATOM 1152 N N . LYS A 1 145 ? -46.486 2.819 49.212 1.00 46.59 145 LYS A N 1
ATOM 1153 C CA . LYS A 1 145 ? -47.303 2.558 50.404 1.00 46.59 145 LYS A CA 1
ATOM 1154 C C . LYS A 1 145 ? -48.788 2.627 50.073 1.00 46.59 145 LYS A C 1
ATOM 1156 O O . LYS A 1 145 ? -49.139 3.485 49.228 1.00 46.59 145 LYS A O 1
#

InterPro domains:
  IPR004148 BAR domain [PF03114] (1-133)
  IPR027267 AH/BAR domain superfamily [G3DSA:1.20.1270.60] (1-137)
  IPR027267 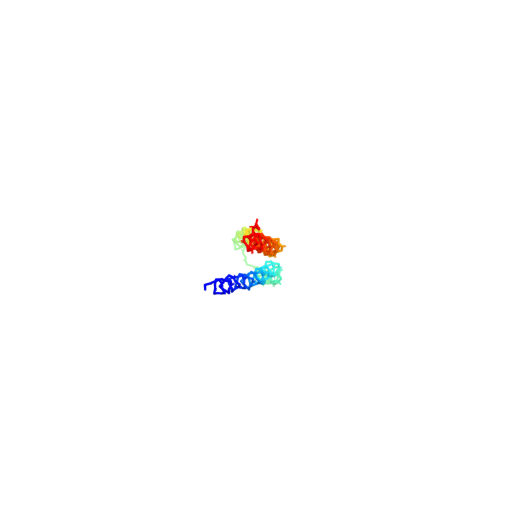AH/BAR domain superfamily [SSF103657] (6-134)
  IPR047165 Rho GTPase-activating protein 17/44/SH3BP1-like [PTHR14130] (1-134)

Mean predicted aligned error: 12.17 Å

Solvent-accessible surface area (backbone atoms only — not comparable to full-atom values): 8202 Å² total; per-residue (Å²): 110,69,70,60,54,52,50,53,54,50,51,55,52,51,52,52,53,55,51,51,52,50,50,35,52,49,31,50,53,49,32,54,51,51,54,48,54,67,67,54,64,83,69,74,76,65,82,76,64,71,71,76,79,69,93,79,76,102,67,59,79,66,56,50,53,51,49,52,54,50,51,52,53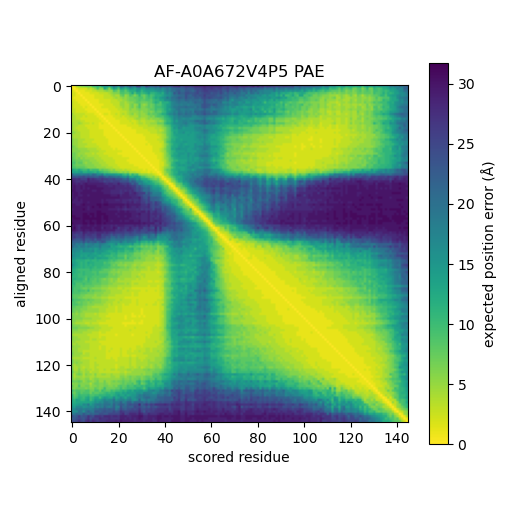,50,51,57,51,50,51,52,50,52,51,52,49,52,52,51,51,53,47,46,41,63,76,46,38,48,53,30,47,46,44,41,72,47,50,48,54,49,54,52,50,52,52,54,50,51,55,50,54,50,52,54,50,53,53,50,53,49,52,53,51,52,50,51,51,56,57,69,72,50,74,81,129

Foldseek 3Di:
DVVVVVVVVVVVLVVVVVVLVVLLVVLVVVLVVLVCVLVVVVPDDPVPPPPPPPPDDPDDPVVVVVVVVVVVVVVVVVVVVVVVSVVVSVCCCVVPNVVSVCCNPPVSVVVVVVSVVVVVVVVVVVVVVVVVVVVVVVVVVDDDD

Sequence (145 aa):
MKKQFNRMRQLANQTVEKRLELVKQVSHSTHKKLTACLQGQQGLDADKRSVRLWQGSEAAGRAAALGQKMLRLCGEAEDKLAQELIHFELQVERDVIEPLFVLAEVEIPNIQKQRKHLAKLVLDMDSSRTRTSSQLTCTILWPKK

Secondary structure (DSSP, 8-state):
-HHHHHHHHHHHHHHHHHHHHHHHHHHHHHHHHHHHHHHHGGGS--TTTSGGG-S-----HHHHHHHHHHHHHHHHHHHHHHHHHHHHHHHHIIIIIHHHHHIIIIIHHHHHHHHHHHHHHHHHHHHHHHHHHHHHHHHHSS---

Organism: Strigops habroptila (NCBI:txid2489341)